Protein AF-A0A1H6A7C3-F1 (afdb_monomer_lite)

Secondary structure (DSSP, 8-state):
---HHHHHHHHHHTS-----GGGGGSBTTTSS---HHHHHHHHHHHHHHH-PPPPHHHHHH--BHHHHHHHHHHHHHHHHHHHHHHTT------

Foldseek 3Di:
DDDPVNLVCCLCPVLVFPDDPVQQPPFCVDDRVDDPVSLVSSQVVLCVVLVFDFDPVQSVVDRGNVSNVVRRVVRSVVVVVVVVVVVVPPDDDD

Sequence (94 aa):
MISRAEFIRIVREELRLPLADPDLEHAFDQEVNWRSIHRVRLFAAVEQLTGVRASVDRLFEEQTASGIYAVFAEACSDDRAERTAAGSGEKREA

Radius of gyration: 16.08 Å; chains: 1; bounding box: 44×30×45 Å

pLDDT: mean 76.47, std 12.81, range [49.72, 91.12]

InterPro domains:
  IPR036736 ACP-like superfamily [G3DSA:1.10.1200.10] (4-93)
  IPR036736 ACP-like superfamily [SSF47336] (7-82)

Organism: NCBI:txid146035

Structure (mmCIF, N/CA/C/O backbone):
data_AF-A0A1H6A7C3-F1
#
_entry.id   AF-A0A1H6A7C3-F1
#
loop_
_atom_site.group_PDB
_atom_site.id
_atom_site.type_symbol
_atom_site.label_atom_id
_atom_site.label_alt_id
_atom_site.label_comp_id
_atom_site.label_asym_id
_atom_site.label_entity_id
_atom_site.label_seq_id
_atom_site.pdbx_PDB_ins_code
_atom_site.Cartn_x
_atom_site.Cartn_y
_atom_site.Cartn_z
_atom_site.occupancy
_atom_site.B_iso_or_equiv
_atom_site.auth_seq_id
_atom_site.auth_comp_id
_atom_site.auth_asym_id
_atom_site.auth_atom_id
_atom_site.pdbx_PDB_model_num
ATOM 1 N N . MET A 1 1 ? -11.407 8.902 -0.325 1.00 71.75 1 MET A N 1
ATOM 2 C CA . MET A 1 1 ? -11.158 7.786 -1.261 1.00 71.75 1 MET A CA 1
ATOM 3 C C . MET A 1 1 ? -9.943 8.130 -2.103 1.00 71.75 1 M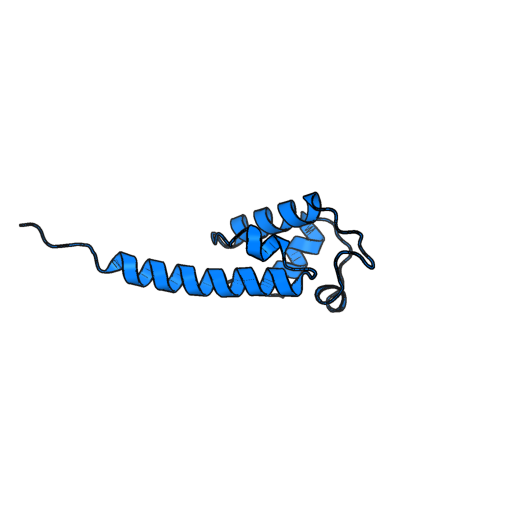ET A C 1
ATOM 5 O O . MET A 1 1 ? -9.957 9.164 -2.760 1.00 71.75 1 MET A O 1
ATOM 9 N N . ILE A 1 2 ? -8.887 7.318 -2.028 1.00 80.88 2 ILE A N 1
ATOM 10 C CA . ILE A 1 2 ? -7.689 7.470 -2.863 1.00 80.88 2 ILE A CA 1
ATOM 11 C C . ILE A 1 2 ? -7.976 6.960 -4.281 1.00 80.88 2 ILE A C 1
ATOM 13 O O . ILE A 1 2 ? -8.617 5.922 -4.457 1.00 80.88 2 ILE A O 1
ATOM 17 N N . SER A 1 3 ? -7.541 7.699 -5.302 1.00 85.31 3 SER A N 1
ATOM 18 C CA . SER A 1 3 ? -7.642 7.252 -6.694 1.00 85.31 3 SER A CA 1
ATOM 19 C C . SER A 1 3 ? -6.468 6.332 -7.044 1.00 85.31 3 SER A C 1
ATOM 21 O O . SER A 1 3 ? -5.386 6.449 -6.468 1.00 85.31 3 SER A O 1
ATOM 23 N N . ARG A 1 4 ? -6.650 5.437 -8.023 1.00 84.12 4 ARG A N 1
ATOM 24 C CA . ARG A 1 4 ? -5.567 4.565 -8.519 1.00 84.12 4 ARG A CA 1
ATOM 25 C C . ARG A 1 4 ? -4.354 5.378 -8.999 1.00 84.12 4 ARG A C 1
ATOM 27 O O . ARG A 1 4 ? -3.223 4.992 -8.737 1.00 84.12 4 ARG A O 1
ATOM 34 N N . ALA A 1 5 ? -4.591 6.536 -9.622 1.00 83.81 5 ALA A N 1
ATOM 35 C CA . ALA A 1 5 ? -3.539 7.450 -10.067 1.00 83.81 5 ALA A CA 1
ATOM 36 C C . ALA A 1 5 ? -2.734 8.047 -8.898 1.00 83.81 5 ALA A C 1
ATOM 38 O O . ALA A 1 5 ? -1.506 8.058 -8.952 1.00 83.81 5 ALA A O 1
ATOM 39 N N . GLU A 1 6 ? -3.399 8.479 -7.819 1.00 83.69 6 GLU A N 1
ATOM 40 C CA . GLU A 1 6 ? -2.702 8.962 -6.618 1.00 83.69 6 GLU A CA 1
ATOM 41 C C . GLU A 1 6 ? -1.917 7.842 -5.938 1.00 83.69 6 GLU A C 1
ATOM 43 O O . GLU A 1 6 ? -0.783 8.048 -5.517 1.00 83.69 6 GLU A O 1
ATOM 48 N N . PHE A 1 7 ? -2.475 6.634 -5.888 1.00 85.81 7 PHE A N 1
ATOM 49 C CA . PHE A 1 7 ? -1.774 5.476 -5.345 1.00 85.81 7 PHE A CA 1
ATOM 50 C C . PHE A 1 7 ? -0.490 5.161 -6.131 1.00 85.81 7 PHE A C 1
ATOM 52 O O . PHE A 1 7 ? 0.575 5.009 -5.534 1.00 85.81 7 PHE A O 1
ATOM 59 N N . ILE A 1 8 ? -0.551 5.157 -7.467 1.00 84.81 8 ILE A N 1
ATOM 60 C CA . ILE A 1 8 ? 0.635 5.001 -8.328 1.00 84.81 8 ILE A CA 1
ATOM 61 C C . ILE A 1 8 ? 1.647 6.121 -8.068 1.00 84.81 8 ILE A C 1
ATOM 63 O O . ILE A 1 8 ? 2.848 5.855 -7.980 1.00 84.81 8 ILE A O 1
ATOM 67 N N . ARG A 1 9 ? 1.183 7.368 -7.916 1.00 85.56 9 ARG A N 1
ATOM 68 C CA . ARG A 1 9 ? 2.052 8.511 -7.621 1.00 85.56 9 ARG A CA 1
ATOM 69 C C . ARG A 1 9 ? 2.805 8.314 -6.307 1.00 85.56 9 ARG A C 1
ATOM 71 O O . ARG A 1 9 ? 4.019 8.459 -6.307 1.00 85.56 9 ARG A O 1
ATOM 78 N N . ILE A 1 10 ? 2.136 7.904 -5.228 1.00 84.62 10 ILE A N 1
ATOM 79 C CA . ILE A 1 10 ? 2.780 7.601 -3.934 1.00 84.62 10 ILE A CA 1
ATOM 80 C C . ILE A 1 10 ? 3.857 6.535 -4.113 1.00 84.62 10 ILE A C 1
ATOM 82 O O . ILE A 1 10 ? 4.998 6.700 -3.689 1.00 84.62 10 ILE A O 1
ATOM 86 N N . VAL A 1 11 ? 3.517 5.439 -4.782 1.00 83.19 11 VAL A N 1
ATOM 87 C CA . VAL A 1 11 ? 4.447 4.330 -4.982 1.00 83.19 11 VAL A CA 1
ATOM 88 C C . VAL A 1 11 ? 5.688 4.777 -5.775 1.00 83.19 11 VAL A C 1
ATOM 90 O O . VAL A 1 11 ? 6.816 4.428 -5.423 1.00 83.19 11 VAL A O 1
ATOM 93 N N . ARG A 1 12 ? 5.514 5.606 -6.809 1.00 82.88 12 ARG A N 1
ATOM 94 C CA . ARG A 1 12 ? 6.622 6.095 -7.644 1.00 82.88 12 ARG A CA 1
ATOM 95 C C . ARG A 1 12 ? 7.425 7.223 -6.999 1.00 82.88 12 ARG A C 1
ATOM 97 O O . ARG A 1 12 ? 8.645 7.264 -7.140 1.00 82.88 12 ARG A O 1
ATOM 104 N N . GLU A 1 13 ? 6.768 8.154 -6.320 1.00 82.81 13 GLU A N 1
ATOM 105 C CA . GLU A 1 13 ? 7.391 9.373 -5.797 1.00 82.81 13 GLU A CA 1
ATOM 106 C C . GLU A 1 13 ? 7.897 9.197 -4.363 1.00 82.81 13 GLU A C 1
ATOM 108 O O . GLU A 1 13 ? 9.043 9.556 -4.086 1.00 82.81 13 GLU A O 1
ATOM 113 N N . GLU A 1 14 ? 7.100 8.588 -3.481 1.00 78.88 14 GLU A N 1
ATOM 114 C CA . GLU A 1 14 ? 7.434 8.415 -2.058 1.00 78.88 14 GLU A CA 1
ATOM 115 C C . GLU A 1 14 ? 8.323 7.196 -1.823 1.00 78.88 14 GLU A C 1
ATOM 117 O O . GLU A 1 14 ? 9.311 7.253 -1.083 1.00 78.88 14 GLU A O 1
ATOM 122 N N . LEU A 1 15 ? 7.999 6.075 -2.472 1.00 75.75 15 LEU A N 1
ATOM 123 C CA . LEU A 1 15 ? 8.797 4.853 -2.339 1.00 75.75 15 LEU A CA 1
ATOM 124 C C . LEU A 1 15 ?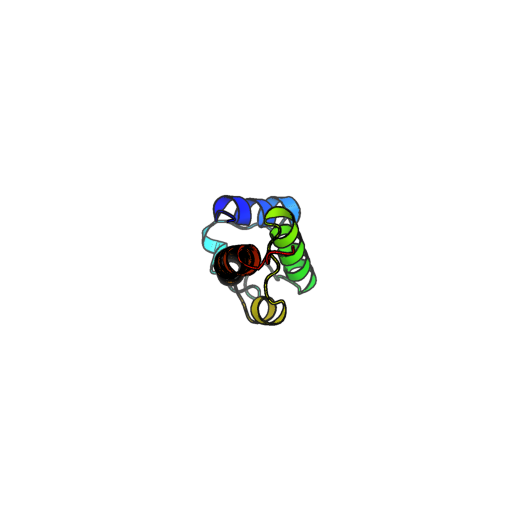 9.949 4.801 -3.340 1.00 75.75 15 LEU A C 1
ATOM 126 O O . LEU A 1 15 ? 10.839 3.967 -3.183 1.00 75.75 15 LEU A O 1
ATOM 130 N N . ARG A 1 16 ? 9.966 5.714 -4.326 1.00 75.69 16 ARG A N 1
ATOM 131 C CA . ARG A 1 16 ? 10.957 5.752 -5.414 1.00 75.69 16 ARG A CA 1
ATOM 132 C C . ARG A 1 16 ? 11.043 4.420 -6.163 1.00 75.69 16 ARG A C 1
ATOM 134 O O . ARG A 1 16 ? 12.114 4.043 -6.635 1.00 75.69 16 ARG A O 1
ATOM 141 N N . LEU A 1 17 ? 9.921 3.704 -6.256 1.00 71.12 17 LEU A N 1
ATOM 142 C CA . LEU A 1 17 ? 9.861 2.404 -6.911 1.00 71.12 17 LEU A CA 1
ATOM 143 C C . LEU A 1 17 ? 9.511 2.586 -8.393 1.00 71.12 17 LEU A C 1
ATOM 145 O O . LEU A 1 17 ? 8.590 3.345 -8.719 1.00 71.12 17 LEU A O 1
ATOM 149 N N . PRO A 1 18 ? 10.234 1.919 -9.308 1.00 65.06 18 PRO A N 1
ATOM 150 C CA . PRO A 1 18 ? 9.922 1.959 -10.726 1.00 65.06 18 PRO A CA 1
ATOM 151 C C . PRO A 1 18 ? 8.699 1.073 -10.985 1.00 65.06 18 PRO A C 1
ATOM 153 O O . PRO A 1 18 ? 8.844 -0.103 -11.284 1.00 65.06 18 PRO A O 1
ATOM 156 N N . LEU A 1 19 ? 7.495 1.627 -10.821 1.00 65.50 19 LEU A N 1
ATOM 157 C CA . LEU A 1 19 ? 6.256 0.977 -11.252 1.00 65.50 19 LEU A CA 1
ATOM 158 C C . LEU A 1 19 ? 5.684 1.654 -12.495 1.00 65.50 19 LEU A C 1
ATOM 160 O O . LEU A 1 19 ? 5.527 2.880 -12.523 1.00 65.50 19 LEU A O 1
ATOM 164 N N . ALA A 1 20 ? 5.327 0.844 -13.488 1.00 61.69 20 ALA A N 1
ATOM 165 C CA . ALA A 1 20 ? 4.357 1.184 -14.516 1.00 61.69 20 ALA A CA 1
ATOM 166 C C . ALA A 1 20 ? 2.957 0.671 -14.105 1.00 61.69 20 ALA A C 1
ATOM 168 O O . ALA A 1 20 ? 2.824 -0.190 -13.241 1.00 61.69 20 ALA A O 1
ATOM 169 N N . ASP A 1 21 ? 1.888 1.187 -14.719 1.00 59.56 21 ASP A N 1
ATOM 170 C CA . ASP A 1 21 ? 0.509 0.715 -14.493 1.00 59.56 21 ASP A CA 1
ATOM 171 C C . ASP A 1 21 ? 0.293 -0.819 -14.527 1.00 59.56 21 ASP A C 1
ATOM 173 O O . ASP A 1 21 ? -0.510 -1.292 -13.714 1.00 59.56 21 ASP A O 1
ATOM 177 N N . PRO A 1 22 ? 0.951 -1.611 -15.407 1.00 58.12 22 PRO A N 1
ATOM 178 C CA . PRO A 1 22 ? 0.836 -3.074 -15.378 1.00 58.12 22 PRO A CA 1
ATOM 179 C C . PRO A 1 22 ? 1.500 -3.733 -14.156 1.00 58.12 22 PRO A C 1
ATOM 181 O O . PRO A 1 22 ? 1.058 -4.800 -13.742 1.00 58.12 22 PRO A O 1
ATOM 184 N N . ASP A 1 23 ? 2.480 -3.090 -13.513 1.00 66.06 23 ASP A N 1
ATOM 185 C CA . ASP A 1 23 ? 3.188 -3.653 -12.350 1.00 66.06 23 ASP A CA 1
ATOM 186 C C . ASP A 1 23 ? 2.334 -3.701 -11.078 1.00 66.06 23 ASP A C 1
ATOM 188 O O . ASP A 1 23 ? 2.712 -4.321 -10.085 1.00 66.06 23 ASP A O 1
ATOM 192 N N . LEU A 1 24 ? 1.165 -3.053 -11.077 1.00 70.00 24 LEU A N 1
ATOM 193 C CA . LEU A 1 24 ? 0.256 -3.085 -9.932 1.00 70.00 24 LEU A CA 1
ATOM 194 C C . LEU A 1 24 ? -0.322 -4.478 -9.661 1.00 70.00 24 LEU A C 1
ATOM 196 O O . LEU A 1 24 ? -0.707 -4.755 -8.522 1.00 70.00 24 LEU A O 1
ATOM 200 N N . GLU A 1 25 ? -0.399 -5.325 -10.689 1.00 72.94 25 GLU A N 1
ATOM 201 C CA . GLU A 1 25 ? -0.877 -6.707 -10.577 1.00 72.94 25 GLU A CA 1
ATOM 202 C C . GLU A 1 25 ? 0.262 -7.707 -10.350 1.00 72.94 25 GLU A C 1
ATOM 204 O O . GLU A 1 25 ? 0.008 -8.866 -10.021 1.00 72.94 25 GLU A O 1
ATOM 209 N N . HIS A 1 26 ? 1.518 -7.272 -10.478 1.00 76.50 26 HIS A N 1
ATOM 210 C CA . HIS A 1 26 ? 2.665 -8.132 -10.238 1.00 76.50 26 HIS A CA 1
ATOM 211 C C . HIS A 1 26 ? 2.831 -8.437 -8.752 1.00 76.50 26 HIS A C 1
ATOM 213 O O . HIS A 1 26 ? 2.640 -7.591 -7.871 1.00 76.50 26 HIS A O 1
ATOM 219 N N . ALA A 1 27 ? 3.215 -9.684 -8.482 1.00 71.12 27 ALA A N 1
ATOM 220 C CA . ALA A 1 27 ? 3.554 -10.110 -7.141 1.00 71.12 27 ALA A CA 1
ATOM 221 C C . ALA A 1 27 ? 4.796 -9.352 -6.654 1.00 71.12 27 ALA A C 1
ATOM 223 O O . ALA A 1 27 ? 5.789 -9.218 -7.374 1.00 71.12 27 ALA A O 1
ATOM 224 N N . PHE A 1 28 ? 4.771 -8.930 -5.391 1.00 71.12 28 PHE A N 1
ATOM 225 C CA . PHE A 1 28 ? 5.882 -8.236 -4.735 1.00 71.12 28 PHE A CA 1
ATOM 226 C C . PHE A 1 28 ? 7.226 -8.976 -4.791 1.00 71.12 28 PHE A C 1
ATOM 228 O O . PHE A 1 28 ? 8.280 -8.343 -4.666 1.00 71.12 28 PHE A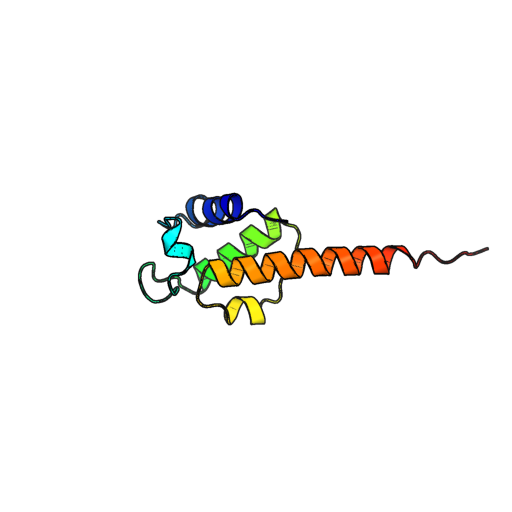 O 1
ATOM 235 N N . ASP A 1 29 ? 7.181 -10.291 -4.994 1.00 67.31 29 ASP A N 1
ATOM 236 C CA . ASP A 1 29 ? 8.338 -11.180 -5.039 1.00 67.31 29 ASP A CA 1
ATOM 237 C C . ASP A 1 29 ? 9.048 -11.210 -6.408 1.00 67.31 29 ASP A C 1
ATOM 239 O O . ASP A 1 29 ? 10.235 -11.519 -6.458 1.00 67.31 29 ASP A O 1
ATOM 2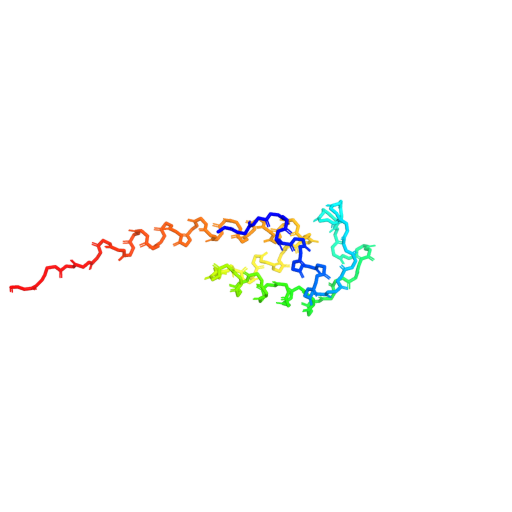43 N N . GLN A 1 30 ? 8.379 -10.861 -7.520 1.00 61.06 30 GLN A N 1
ATOM 244 C CA . GLN A 1 30 ? 8.859 -11.280 -8.849 1.00 61.06 30 GLN A CA 1
ATOM 245 C C . GLN A 1 30 ? 9.630 -10.256 -9.696 1.00 61.06 30 GLN A C 1
ATOM 247 O O . GLN A 1 30 ? 10.400 -10.694 -10.544 1.00 61.06 30 GLN A O 1
ATOM 252 N N . GLU A 1 31 ? 9.547 -8.940 -9.466 1.00 56.19 31 GLU A N 1
ATOM 253 C CA . GLU A 1 31 ? 10.306 -7.977 -10.308 1.00 56.19 31 GLU A CA 1
ATOM 254 C C . GLU A 1 31 ? 10.907 -6.784 -9.554 1.00 56.19 31 GLU A C 1
ATOM 256 O O . GLU A 1 31 ? 11.991 -6.314 -9.897 1.00 56.19 31 GLU A O 1
ATOM 261 N N . VAL A 1 32 ? 10.264 -6.320 -8.479 1.00 58.44 32 VAL A N 1
ATOM 262 C CA . VAL A 1 32 ? 10.692 -5.107 -7.752 1.00 58.44 32 VAL A CA 1
ATOM 263 C C . VAL A 1 32 ? 11.260 -5.430 -6.351 1.00 58.44 32 VAL A C 1
ATOM 265 O O . VAL A 1 32 ? 11.707 -4.531 -5.644 1.00 58.44 32 VAL A O 1
ATOM 268 N N . ASN A 1 33 ? 11.292 -6.711 -5.948 1.00 63.72 33 ASN A N 1
ATOM 269 C CA . ASN A 1 33 ? 11.730 -7.210 -4.628 1.00 63.72 33 ASN A CA 1
ATOM 270 C C . ASN A 1 33 ? 11.289 -6.286 -3.475 1.00 63.72 33 ASN A C 1
ATOM 272 O O . ASN A 1 33 ? 12.092 -5.653 -2.770 1.00 63.72 33 ASN A O 1
ATOM 276 N N . TRP A 1 34 ? 9.972 -6.159 -3.309 1.00 73.00 34 TRP A N 1
ATOM 277 C CA . TRP A 1 34 ? 9.396 -5.321 -2.264 1.00 73.00 34 TRP A CA 1
ATOM 278 C C . TRP A 1 34 ? 9.604 -5.961 -0.898 1.00 73.00 34 TRP A C 1
ATOM 280 O O . TRP A 1 34 ? 8.798 -6.745 -0.403 1.00 73.00 34 TRP A O 1
ATOM 290 N N . ARG A 1 35 ? 10.687 -5.563 -0.234 1.00 76.94 35 ARG A N 1
ATOM 291 C CA . ARG A 1 35 ? 10.895 -5.901 1.179 1.00 76.94 35 ARG A CA 1
ATOM 292 C C . ARG A 1 35 ? 9.773 -5.349 2.063 1.00 76.94 35 ARG A C 1
ATOM 294 O O . ARG A 1 35 ? 9.198 -4.301 1.768 1.00 76.94 35 ARG A O 1
ATOM 301 N N . SER A 1 36 ? 9.555 -5.986 3.214 1.00 80.75 36 SER A N 1
ATOM 302 C CA . SER A 1 36 ? 8.529 -5.603 4.197 1.00 80.75 36 SER A CA 1
ATOM 303 C C . SER A 1 36 ? 8.563 -4.119 4.576 1.00 80.75 36 SER A C 1
ATOM 305 O O . SER A 1 36 ? 7.515 -3.514 4.759 1.00 80.75 36 SER A O 1
ATOM 307 N N . ILE A 1 37 ? 9.746 -3.493 4.621 1.00 83.62 37 ILE A N 1
ATOM 308 C CA . ILE A 1 37 ? 9.872 -2.056 4.907 1.00 83.62 37 ILE A CA 1
ATOM 309 C C . ILE A 1 37 ? 9.246 -1.163 3.824 1.00 83.62 37 ILE A C 1
ATOM 311 O O . ILE A 1 37 ? 8.670 -0.130 4.150 1.00 83.62 37 ILE A O 1
ATOM 315 N N . HIS A 1 38 ? 9.311 -1.553 2.548 1.00 82.56 38 HIS A N 1
ATOM 316 C CA . HIS A 1 38 ? 8.679 -0.805 1.459 1.00 82.56 38 HIS A CA 1
ATOM 317 C C . HIS A 1 38 ? 7.154 -0.897 1.553 1.00 82.56 38 HIS A C 1
ATOM 319 O O . HIS A 1 38 ? 6.473 0.110 1.388 1.00 82.56 38 HIS A O 1
ATOM 325 N N . ARG A 1 39 ? 6.634 -2.076 1.922 1.00 85.12 39 ARG A N 1
ATOM 326 C CA . ARG A 1 39 ? 5.202 -2.297 2.179 1.00 85.12 39 ARG A CA 1
ATOM 327 C C . ARG A 1 39 ? 4.710 -1.457 3.361 1.00 85.12 39 ARG A C 1
ATOM 329 O O . ARG A 1 39 ? 3.747 -0.720 3.220 1.00 85.12 39 ARG A O 1
ATOM 336 N N . VAL A 1 40 ? 5.434 -1.454 4.482 1.00 88.12 40 VAL A N 1
ATOM 337 C CA . VAL A 1 40 ? 5.095 -0.615 5.649 1.00 88.12 40 VAL A CA 1
ATOM 338 C C . VAL A 1 40 ? 5.108 0.876 5.302 1.00 88.12 40 VAL A C 1
ATOM 340 O O . VAL A 1 40 ? 4.200 1.606 5.696 1.00 88.12 40 VAL A O 1
ATOM 343 N N . ARG A 1 41 ? 6.106 1.341 4.539 1.00 87.00 41 ARG A N 1
ATOM 344 C CA . ARG A 1 41 ? 6.159 2.739 4.082 1.00 87.00 41 ARG A CA 1
ATOM 345 C C . ARG A 1 41 ? 4.989 3.081 3.163 1.00 87.00 41 ARG A C 1
ATOM 347 O O . ARG A 1 41 ? 4.455 4.179 3.283 1.00 87.00 41 ARG A O 1
ATOM 354 N N . LEU A 1 42 ? 4.569 2.154 2.298 1.00 86.62 42 LEU A N 1
ATOM 355 C CA . LEU A 1 42 ? 3.367 2.328 1.485 1.00 86.62 42 LEU A CA 1
ATOM 356 C C . LEU A 1 42 ? 2.133 2.504 2.371 1.00 86.62 42 LEU A C 1
ATOM 358 O O . LEU A 1 42 ? 1.386 3.458 2.182 1.00 86.62 42 LEU A O 1
ATOM 362 N N . PHE A 1 43 ? 1.934 1.607 3.340 1.00 89.44 43 PHE A N 1
ATOM 363 C CA . PHE A 1 43 ? 0.767 1.642 4.224 1.00 89.44 43 PHE A CA 1
ATOM 364 C C . PHE A 1 43 ? 0.689 2.975 4.963 1.00 89.44 43 PHE A C 1
ATOM 366 O O . PHE A 1 43 ? -0.346 3.633 4.934 1.00 89.44 43 PHE A O 1
ATOM 373 N N . ALA A 1 44 ? 1.814 3.413 5.534 1.00 89.00 44 ALA A N 1
ATOM 374 C CA . ALA A 1 44 ? 1.903 4.684 6.238 1.00 89.00 44 ALA A CA 1
ATOM 375 C C . ALA A 1 44 ? 1.614 5.883 5.321 1.00 89.00 44 ALA A C 1
ATOM 377 O O . ALA A 1 44 ? 0.882 6.786 5.714 1.00 89.00 44 ALA A O 1
ATOM 378 N N . ALA A 1 45 ? 2.153 5.895 4.098 1.00 88.81 45 ALA A N 1
ATOM 379 C CA . ALA A 1 45 ? 1.919 6.984 3.152 1.00 88.81 45 ALA A CA 1
ATOM 380 C C . ALA A 1 45 ? 0.443 7.064 2.724 1.00 88.81 45 ALA A C 1
ATOM 382 O O . ALA A 1 45 ? -0.138 8.149 2.695 1.00 88.81 45 ALA A O 1
ATOM 383 N N . VAL A 1 46 ? -0.186 5.920 2.438 1.00 87.69 46 VAL A N 1
ATOM 384 C CA . VAL A 1 46 ? -1.602 5.862 2.049 1.00 87.69 46 VAL A CA 1
ATOM 385 C C . VAL A 1 46 ? -2.511 6.232 3.222 1.00 87.69 46 VAL A C 1
ATOM 387 O O . VAL A 1 46 ? -3.446 7.010 3.033 1.00 87.69 46 VAL A O 1
ATOM 390 N N . GLU A 1 47 ? -2.224 5.759 4.436 1.00 89.75 47 GLU A N 1
ATOM 391 C CA . GLU A 1 47 ? -2.949 6.145 5.654 1.00 89.75 47 GLU A CA 1
ATOM 392 C C . GLU A 1 47 ? -2.841 7.654 5.916 1.00 89.75 47 GLU A C 1
ATOM 394 O O . GLU A 1 47 ? -3.854 8.299 6.169 1.00 89.75 47 GLU A O 1
ATOM 399 N N . GLN A 1 48 ? -1.653 8.255 5.783 1.00 87.12 48 GLN A N 1
ATOM 400 C CA . GLN A 1 48 ? -1.476 9.702 5.961 1.00 87.12 48 GLN A CA 1
ATOM 401 C C . GLN A 1 48 ? -2.247 10.529 4.928 1.00 87.12 48 GLN A C 1
ATOM 403 O O . GLN A 1 48 ? -2.828 11.556 5.274 1.00 87.12 48 GLN A O 1
ATOM 408 N N . LEU A 1 49 ? -2.272 10.087 3.670 1.00 85.12 49 LEU A N 1
ATOM 409 C CA . LEU A 1 49 ? -2.976 10.789 2.595 1.00 85.12 49 LEU A CA 1
ATOM 410 C C . LEU A 1 49 ? -4.494 10.643 2.679 1.00 85.12 49 LEU A C 1
ATOM 412 O O . LEU A 1 49 ? -5.227 11.553 2.295 1.00 85.12 49 LEU A O 1
ATOM 416 N N . THR A 1 50 ? -4.978 9.497 3.151 1.00 84.44 50 THR A N 1
ATOM 417 C CA . THR A 1 50 ? -6.416 9.206 3.205 1.00 84.44 50 THR A CA 1
ATOM 418 C C . THR A 1 50 ? -7.048 9.505 4.557 1.00 84.44 50 THR A C 1
ATOM 420 O O . THR A 1 50 ? -8.262 9.684 4.619 1.00 84.44 50 THR A O 1
ATOM 423 N N . GLY A 1 51 ? -6.254 9.543 5.627 1.00 87.31 51 GLY A N 1
ATOM 424 C CA . GLY A 1 51 ? -6.731 9.551 7.009 1.00 87.31 51 GLY A CA 1
ATOM 425 C C . GLY A 1 51 ? -7.415 8.245 7.431 1.00 87.31 51 GLY A C 1
ATOM 426 O O . GLY A 1 51 ? -8.020 8.206 8.501 1.00 87.31 51 GLY A O 1
ATOM 427 N N . VAL A 1 52 ? -7.356 7.197 6.600 1.00 86.38 52 VAL A N 1
ATOM 428 C CA . VAL A 1 52 ? -8.039 5.917 6.815 1.00 86.38 52 VAL A CA 1
ATOM 429 C C . VAL A 1 52 ? -7.044 4.890 7.327 1.00 86.38 52 VAL A C 1
ATOM 431 O O . VAL A 1 52 ? -6.031 4.620 6.682 1.00 86.38 52 VAL A O 1
ATOM 434 N N . ARG A 1 53 ? -7.378 4.264 8.457 1.00 87.19 53 ARG A N 1
ATOM 435 C CA . ARG A 1 53 ? -6.652 3.107 8.981 1.00 87.19 53 ARG A CA 1
ATOM 436 C C . ARG A 1 53 ? -7.228 1.818 8.424 1.00 87.19 53 ARG A C 1
ATOM 438 O O . ARG A 1 53 ? -8.368 1.474 8.709 1.00 87.19 53 ARG A O 1
ATOM 445 N N . ALA A 1 54 ? -6.417 1.099 7.659 1.00 87.56 54 ALA A N 1
ATOM 446 C CA . ALA A 1 54 ? -6.721 -0.252 7.210 1.00 87.56 54 ALA A CA 1
ATOM 447 C C . ALA A 1 54 ? -6.131 -1.300 8.171 1.00 87.56 54 ALA A C 1
ATOM 449 O O . ALA A 1 54 ? -5.159 -1.038 8.882 1.00 87.56 54 ALA A O 1
ATOM 450 N N . SER A 1 55 ? -6.712 -2.503 8.183 1.00 89.62 55 SER A N 1
ATOM 451 C CA . SER A 1 55 ? -6.191 -3.627 8.969 1.00 89.62 55 SER A CA 1
ATOM 452 C C . SER A 1 55 ? -4.805 -4.035 8.466 1.00 89.62 55 SER A C 1
ATOM 454 O O . SER A 1 55 ? -4.645 -4.435 7.312 1.00 89.62 55 SER A O 1
ATOM 456 N N . VAL A 1 56 ? -3.806 -3.947 9.348 1.00 86.69 56 VAL A N 1
ATOM 457 C CA . VAL A 1 56 ? -2.411 -4.280 9.031 1.00 86.69 56 VAL A CA 1
ATOM 458 C C . VAL A 1 56 ? -2.269 -5.755 8.659 1.00 86.69 56 VAL A C 1
ATOM 460 O O . VAL A 1 56 ? -1.575 -6.055 7.693 1.00 86.69 56 VAL A O 1
ATOM 463 N N . ASP A 1 57 ? -2.960 -6.661 9.354 1.00 89.00 57 ASP A N 1
ATOM 464 C CA . ASP A 1 57 ? -2.949 -8.093 9.037 1.00 89.00 57 ASP A CA 1
ATOM 465 C C . ASP A 1 57 ? -3.411 -8.353 7.597 1.00 89.00 57 ASP A C 1
ATOM 467 O O . ASP A 1 57 ? -2.673 -8.954 6.817 1.00 89.00 57 ASP A O 1
ATOM 471 N N . ARG A 1 58 ? -4.555 -7.780 7.194 1.00 90.19 58 ARG A N 1
ATOM 472 C CA . ARG A 1 58 ? -5.048 -7.881 5.809 1.00 90.19 58 ARG A CA 1
ATOM 473 C C . ARG A 1 58 ? -4.075 -7.287 4.797 1.00 90.19 58 ARG A C 1
ATOM 475 O O . ARG A 1 58 ? -3.819 -7.881 3.758 1.00 90.19 58 ARG A O 1
ATOM 482 N N . LEU A 1 59 ? -3.483 -6.133 5.102 1.00 89.00 59 LEU A N 1
ATOM 483 C CA . LEU A 1 59 ? -2.483 -5.514 4.228 1.00 89.00 59 LEU A CA 1
ATOM 484 C C . LEU A 1 59 ? -1.243 -6.401 4.027 1.00 89.00 59 LEU A C 1
ATOM 486 O O . LEU A 1 59 ? -0.618 -6.356 2.964 1.00 89.00 59 LEU A O 1
ATOM 490 N N . PHE A 1 60 ? -0.871 -7.196 5.036 1.00 88.00 60 PHE A N 1
ATOM 491 C CA . PHE A 1 60 ? 0.261 -8.114 4.952 1.00 88.00 60 PHE A CA 1
ATOM 492 C C . PHE A 1 60 ? -0.047 -9.416 4.200 1.00 88.00 60 PHE A C 1
ATOM 494 O O . PHE A 1 60 ? 0.883 -9.982 3.616 1.00 88.00 60 PHE A O 1
ATOM 501 N N . GLU A 1 61 ? -1.309 -9.840 4.149 1.00 90.75 61 GLU A N 1
ATOM 502 C CA . GLU A 1 61 ? -1.779 -10.964 3.324 1.00 90.75 61 GLU A CA 1
ATOM 503 C C . GLU A 1 61 ? -1.725 -10.640 1.822 1.00 90.75 61 GLU A C 1
ATOM 505 O O . GLU A 1 61 ? -1.471 -11.522 1.000 1.00 90.75 61 GLU A O 1
ATOM 510 N N . GLU A 1 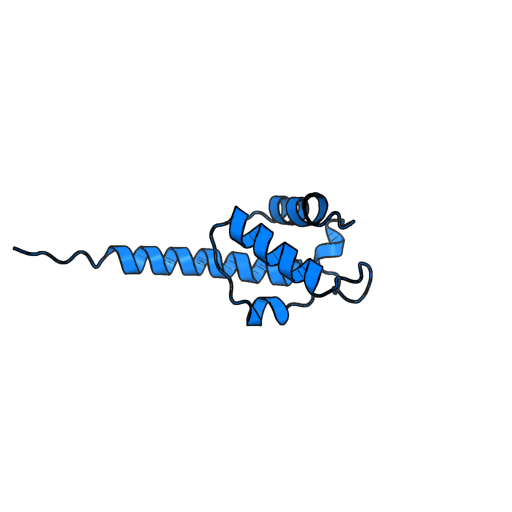62 ? -1.880 -9.364 1.461 1.00 90.94 62 GLU A N 1
ATOM 511 C CA . GLU A 1 62 ? -1.881 -8.932 0.066 1.00 90.94 62 GLU A CA 1
ATOM 512 C C . GLU A 1 62 ? -0.496 -8.993 -0.586 1.00 90.94 62 GLU A C 1
ATOM 514 O O . GLU A 1 62 ? 0.486 -8.404 -0.117 1.00 90.94 62 GLU A O 1
ATOM 519 N N . GLN A 1 63 ? -0.434 -9.672 -1.731 1.00 85.50 63 GLN A N 1
ATOM 520 C CA . GLN A 1 63 ? 0.808 -9.922 -2.472 1.00 85.50 63 GLN A CA 1
ATOM 521 C C . GLN A 1 63 ? 1.035 -8.952 -3.635 1.00 85.50 63 GLN A C 1
ATOM 523 O O . GLN A 1 63 ? 2.081 -9.017 -4.280 1.00 85.50 63 GLN A O 1
ATOM 528 N N . THR A 1 64 ? 0.079 -8.060 -3.900 1.00 86.06 64 THR A N 1
ATOM 529 C CA . THR A 1 64 ? 0.130 -7.094 -5.003 1.00 86.06 64 THR A CA 1
ATOM 530 C C . THR A 1 64 ? -0.222 -5.692 -4.517 1.00 86.06 64 THR A C 1
ATOM 532 O O . THR A 1 64 ? -0.914 -5.503 -3.511 1.00 86.06 64 THR A O 1
ATOM 535 N N . ALA A 1 65 ? 0.237 -4.676 -5.247 1.00 84.56 65 ALA A N 1
ATOM 536 C CA . ALA A 1 65 ? -0.091 -3.288 -4.936 1.00 84.56 65 ALA A CA 1
ATOM 537 C C . ALA A 1 65 ? -1.584 -2.992 -5.182 1.00 84.56 65 ALA A C 1
ATOM 539 O O . ALA A 1 65 ? -2.181 -2.203 -4.450 1.00 84.56 65 ALA A O 1
ATOM 540 N N . SER A 1 66 ? -2.203 -3.672 -6.155 1.00 85.44 66 SER A N 1
ATOM 541 C CA . SER A 1 66 ? -3.649 -3.619 -6.403 1.00 85.44 66 SER A CA 1
ATOM 542 C C . SER A 1 66 ? -4.468 -4.166 -5.226 1.00 85.44 66 SER A C 1
ATOM 544 O O . SER A 1 66 ? -5.445 -3.539 -4.816 1.00 85.44 66 SER A O 1
ATOM 546 N N . GLY A 1 67 ? -4.030 -5.274 -4.616 1.00 89.25 67 GLY A N 1
ATOM 547 C CA . GLY A 1 67 ? -4.662 -5.835 -3.418 1.00 89.25 67 GLY A CA 1
ATOM 548 C C . GLY A 1 67 ? -4.660 -4.854 -2.245 1.00 89.25 67 GLY A C 1
ATOM 549 O O . GLY A 1 67 ? -5.696 -4.569 -1.650 1.00 89.25 67 GLY A O 1
ATOM 550 N N . ILE A 1 68 ? -3.518 -4.211 -1.987 1.00 89.12 68 ILE A N 1
ATOM 551 C CA . ILE A 1 68 ? -3.418 -3.160 -0.960 1.00 89.12 68 ILE A CA 1
ATOM 552 C C . ILE A 1 68 ? -4.339 -1.976 -1.262 1.00 89.12 68 ILE A C 1
ATOM 554 O O . ILE A 1 68 ? -4.997 -1.464 -0.355 1.00 89.12 68 ILE A O 1
ATOM 558 N N . TYR A 1 69 ? -4.414 -1.541 -2.523 1.00 89.38 69 TYR A N 1
ATOM 559 C CA . TYR A 1 69 ? -5.345 -0.488 -2.925 1.00 89.38 69 TYR A CA 1
ATOM 560 C C . TYR A 1 69 ? -6.800 -0.863 -2.603 1.00 89.38 69 TYR A C 1
ATOM 562 O O . TYR A 1 69 ? -7.527 -0.035 -2.049 1.00 89.38 69 TYR A O 1
ATOM 570 N N . ALA A 1 70 ? -7.209 -2.103 -2.891 1.00 89.81 70 ALA A N 1
ATOM 571 C CA . ALA A 1 70 ? -8.553 -2.594 -2.591 1.00 89.81 70 ALA A CA 1
ATOM 572 C C . ALA A 1 70 ? -8.854 -2.552 -1.085 1.00 89.81 70 ALA A C 1
ATOM 574 O O . ALA A 1 70 ? -9.886 -2.011 -0.693 1.00 89.81 70 ALA A O 1
ATOM 575 N N . VAL A 1 71 ? -7.919 -2.994 -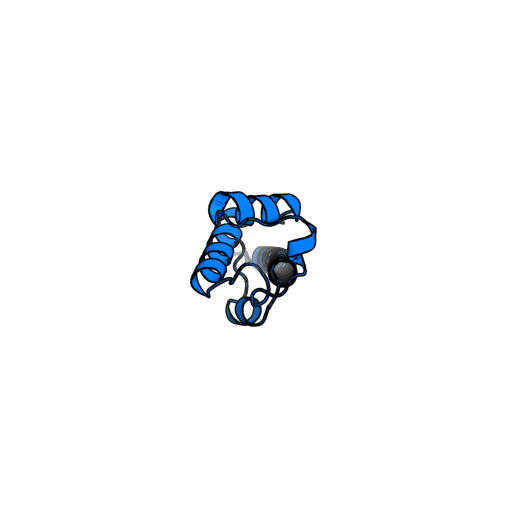0.237 1.00 91.12 71 VAL A N 1
ATOM 576 C CA . VAL A 1 71 ? -8.082 -2.948 1.228 1.00 91.12 71 VAL A CA 1
ATOM 577 C C . VAL A 1 71 ? -8.314 -1.515 1.728 1.00 91.12 71 VAL A C 1
ATOM 579 O O . VAL A 1 71 ? -9.199 -1.276 2.549 1.00 91.12 71 VAL A O 1
ATOM 582 N N . PHE A 1 72 ? -7.569 -0.529 1.217 1.00 88.88 72 PHE A N 1
ATOM 583 C CA . PHE A 1 72 ? -7.790 0.878 1.580 1.00 88.88 72 PHE A CA 1
ATOM 584 C C . PHE A 1 72 ? -9.093 1.453 1.006 1.00 88.88 72 PHE A C 1
ATOM 586 O O . PHE A 1 72 ? -9.726 2.301 1.642 1.00 88.88 72 PHE A O 1
ATOM 593 N N . ALA A 1 73 ? -9.512 1.018 -0.183 1.00 86.88 73 ALA A N 1
ATOM 594 C CA . ALA A 1 73 ? -10.781 1.429 -0.778 1.00 86.88 73 ALA A CA 1
ATOM 595 C C . ALA A 1 73 ? -11.985 0.900 0.026 1.00 86.88 73 ALA A C 1
ATOM 597 O O . ALA A 1 73 ? -12.940 1.647 0.269 1.00 86.88 73 ALA A O 1
ATOM 598 N N . GLU A 1 74 ? -11.910 -0.347 0.495 1.00 86.69 74 GLU A N 1
ATOM 599 C CA . GLU A 1 74 ? -12.892 -0.958 1.395 1.00 86.69 74 GLU A CA 1
ATOM 600 C C . GLU A 1 74 ? -12.923 -0.243 2.750 1.00 86.69 74 GLU A C 1
ATOM 602 O O . GLU A 1 74 ? -13.980 0.231 3.164 1.00 86.69 74 GLU A O 1
ATOM 607 N N . ALA A 1 75 ? -11.766 -0.055 3.394 1.00 84.94 75 ALA A N 1
ATOM 608 C CA . ALA A 1 75 ? -11.675 0.621 4.690 1.00 84.94 75 ALA A CA 1
ATOM 609 C C . ALA A 1 75 ? -12.188 2.072 4.641 1.00 84.94 75 ALA A C 1
ATOM 611 O O . ALA A 1 75 ? -12.812 2.549 5.582 1.00 84.94 75 ALA A O 1
ATOM 612 N N . CYS A 1 76 ? -11.987 2.783 3.525 1.00 79.56 76 CYS A N 1
ATOM 613 C CA . CYS A 1 76 ? -12.534 4.131 3.335 1.00 79.56 76 CYS A CA 1
ATOM 614 C C . CYS A 1 76 ? -14.071 4.135 3.244 1.00 79.56 76 CYS A C 1
ATOM 616 O O . CYS A 1 76 ? -14.704 5.153 3.539 1.00 79.56 76 CYS A O 1
ATOM 618 N N . SER A 1 77 ? -14.665 3.032 2.786 1.00 73.69 77 SER A N 1
ATOM 619 C CA . SER A 1 77 ? -16.119 2.867 2.712 1.00 73.69 77 SER A CA 1
ATOM 620 C C . SER A 1 77 ? -16.696 2.538 4.090 1.00 73.69 77 SER A C 1
ATOM 622 O O . SER A 1 77 ? -17.723 3.100 4.470 1.00 73.69 77 SER A O 1
ATOM 624 N N . ASP A 1 78 ? -15.989 1.701 4.849 1.00 68.00 78 ASP A N 1
ATOM 625 C CA . ASP A 1 78 ? -16.350 1.290 6.207 1.00 68.00 78 ASP A CA 1
ATOM 626 C C . ASP A 1 78 ? -16.225 2.446 7.218 1.00 68.00 78 ASP A C 1
ATOM 628 O O . ASP A 1 78 ? -17.178 2.757 7.927 1.00 68.00 78 ASP A O 1
ATOM 632 N N . ASP A 1 79 ? -15.129 3.214 7.168 1.00 65.38 79 ASP A N 1
ATOM 633 C CA . ASP A 1 79 ? -14.921 4.416 7.993 1.00 65.38 79 ASP A CA 1
ATOM 634 C C . ASP A 1 79 ? -16.032 5.465 7.791 1.00 65.38 79 ASP A C 1
ATOM 636 O O . ASP A 1 79 ? -16.489 6.108 8.740 1.00 65.38 79 ASP A O 1
ATOM 640 N N . ARG A 1 80 ? -16.535 5.613 6.556 1.00 60.41 80 ARG A N 1
ATOM 641 C CA . ARG A 1 80 ? -17.681 6.490 6.280 1.00 60.41 80 ARG A CA 1
ATOM 642 C C . ARG A 1 80 ? -18.964 5.953 6.920 1.00 60.41 80 ARG A C 1
ATOM 644 O O . ARG A 1 80 ? -19.723 6.761 7.455 1.00 60.41 80 ARG A O 1
ATOM 651 N N . ALA A 1 81 ? -19.206 4.641 6.869 1.00 61.69 81 ALA A N 1
ATOM 652 C CA . ALA A 1 81 ? -20.369 4.010 7.492 1.00 61.69 81 ALA A CA 1
ATOM 653 C C . ALA A 1 81 ? -20.331 4.159 9.024 1.00 61.69 81 ALA A C 1
ATOM 655 O O . ALA A 1 81 ? -21.327 4.555 9.640 1.00 61.69 81 ALA A O 1
ATOM 656 N N . GLU A 1 82 ? -19.161 3.950 9.626 1.00 59.50 82 GLU A N 1
ATOM 657 C CA . GLU A 1 82 ? -18.960 4.032 11.070 1.00 59.50 82 GLU A CA 1
ATOM 658 C C . GLU A 1 82 ? -19.073 5.479 11.587 1.00 59.50 82 GLU A C 1
ATOM 660 O O . GLU A 1 82 ? -19.758 5.727 12.582 1.00 59.50 82 GLU A O 1
ATOM 665 N N . ARG A 1 83 ? -18.553 6.478 10.853 1.00 57.56 83 ARG A N 1
ATOM 666 C CA . ARG A 1 83 ? -18.784 7.905 11.170 1.00 57.56 83 ARG A CA 1
ATOM 667 C C . ARG A 1 83 ? -20.253 8.318 11.053 1.00 57.56 83 ARG A C 1
ATOM 669 O O . ARG A 1 83 ? -20.712 9.125 11.861 1.00 57.56 83 ARG A O 1
ATOM 676 N N . THR A 1 84 ? -21.009 7.784 10.089 1.00 59.69 84 THR A N 1
ATOM 677 C CA . THR A 1 84 ? -22.458 8.055 10.005 1.00 59.69 84 THR A CA 1
ATOM 678 C C . THR A 1 84 ? -23.256 7.405 11.136 1.00 59.69 84 THR A C 1
ATOM 680 O O . THR A 1 84 ? -24.239 7.991 11.585 1.00 59.69 84 THR A O 1
ATOM 683 N N . ALA A 1 85 ? -22.829 6.243 11.641 1.00 58.81 85 ALA A N 1
ATOM 684 C CA . ALA A 1 85 ? -23.457 5.585 12.787 1.00 58.81 85 ALA A CA 1
ATOM 685 C C . ALA A 1 85 ? -23.117 6.285 14.118 1.00 58.81 85 ALA A C 1
ATOM 687 O O . ALA A 1 85 ? -23.998 6.483 14.957 1.00 58.81 85 ALA A O 1
ATOM 688 N N . ALA A 1 86 ? -21.869 6.733 14.290 1.00 58.22 86 ALA A N 1
ATOM 689 C CA . ALA A 1 86 ? -21.412 7.432 15.492 1.00 58.22 86 ALA A CA 1
ATOM 690 C C . ALA A 1 86 ? -22.001 8.852 15.646 1.00 58.22 86 ALA A C 1
ATOM 692 O O . ALA A 1 86 ? -22.114 9.351 16.763 1.00 58.22 86 ALA A O 1
ATOM 693 N N . GLY A 1 87 ? -22.436 9.493 14.553 1.00 52.72 87 GLY A N 1
ATOM 694 C CA . GLY A 1 87 ? -23.056 10.826 14.574 1.00 52.72 87 GLY A CA 1
ATOM 695 C C . GLY A 1 87 ? -24.510 10.886 15.073 1.00 52.72 87 GLY A C 1
ATOM 696 O O . GLY A 1 87 ? -25.045 11.978 15.234 1.00 52.72 87 GLY A O 1
ATOM 697 N N . SER A 1 88 ? -25.173 9.749 15.324 1.00 50.03 88 SER A N 1
ATOM 698 C CA . SER A 1 88 ? -26.578 9.709 15.787 1.00 50.03 88 SER A CA 1
ATOM 699 C C . SER A 1 88 ? -26.724 9.556 17.314 1.00 50.03 88 SER A C 1
ATOM 701 O O . SER A 1 88 ? -27.829 9.451 17.843 1.00 50.03 88 SER A O 1
ATOM 703 N N . GLY A 1 89 ? -25.603 9.563 18.039 1.00 51.12 89 GLY A N 1
ATOM 704 C CA . GLY A 1 89 ? -25.537 9.332 19.481 1.00 51.12 89 GLY A CA 1
ATOM 705 C C . GLY A 1 89 ? -25.472 10.579 20.364 1.00 51.12 89 GLY A C 1
ATOM 706 O O . GLY A 1 89 ? -25.119 10.431 21.527 1.00 51.12 89 GLY A O 1
ATOM 707 N N . GLU A 1 90 ? -25.787 11.788 19.888 1.00 49.91 90 GLU A N 1
ATOM 708 C CA . GLU A 1 90 ? -25.878 12.957 20.781 1.00 49.91 90 GLU A CA 1
ATOM 709 C C . GLU A 1 90 ? -27.273 13.003 21.430 1.00 49.91 90 GLU A C 1
ATOM 711 O O . GLU A 1 90 ? -28.215 13.665 20.983 1.00 49.91 90 GLU A O 1
ATOM 716 N N . LYS A 1 91 ? -27.432 12.190 22.480 1.00 52.88 91 LYS A N 1
ATOM 717 C CA . LYS A 1 91 ? -28.587 12.225 23.376 1.00 52.88 91 LYS A CA 1
ATOM 718 C C . LYS A 1 91 ? -28.642 13.570 24.102 1.00 52.88 91 LYS A C 1
ATOM 720 O O . LYS A 1 91 ? -27.801 13.871 24.934 1.00 52.88 91 LYS A O 1
ATOM 725 N N . ARG A 1 92 ? -29.717 14.306 23.821 1.00 57.38 92 ARG A N 1
ATOM 726 C CA . ARG A 1 92 ? -30.648 14.905 24.797 1.00 57.38 92 ARG A CA 1
ATOM 727 C C . ARG A 1 92 ? -30.233 14.773 26.274 1.00 57.38 92 ARG A C 1
ATOM 729 O O . ARG A 1 92 ? -30.435 13.710 26.850 1.00 57.38 92 ARG A O 1
ATOM 736 N N . GLU A 1 93 ? -29.857 15.890 26.879 1.00 49.72 93 GLU A N 1
ATOM 737 C CA . GLU A 1 93 ? -29.989 16.226 28.307 1.00 49.72 93 GLU A CA 1
ATOM 738 C C . GLU A 1 93 ? -30.035 17.766 28.368 1.00 49.72 93 GLU A C 1
ATOM 740 O O . GLU A 1 93 ? -29.281 18.408 27.643 1.00 49.72 93 GLU A O 1
ATOM 745 N N . ALA A 1 94 ? -30.859 18.470 29.137 1.00 51.38 94 ALA A N 1
ATOM 746 C CA . ALA A 1 94 ? -32.115 18.228 29.838 1.00 51.38 94 ALA A CA 1
ATOM 747 C C . ALA A 1 94 ? -32.770 19.618 29.998 1.00 51.38 94 ALA A C 1
ATOM 749 O O . ALA A 1 94 ? -32.012 20.617 30.024 1.00 51.38 94 ALA A O 1
#